Protein AF-A0A7S3YJT2-F1 (afdb_monomer)

Mean predicted aligned error: 19.75 Å

Sequence (156 aa):
KTAEEYLLGKEYKPPEQGGGAETVKALESQPGSLWLQNQTNNQNEVFSRIQEDPLVLIRQNERKARENVVYNPVKMAKIKAELQQQLEKKKAKKEAKKAKKETKKAKKKEKKLAKKKAKERQANGDADASSAASLDAEPPPPSSRRGEEEERGPRR

Organism: Heterosigma akashiwo (NCBI:txid2829)

Solvent-accessible surface area (backbone atoms only — not comparable to full-atom values): 9885 Å² total; per-residue (Å²): 138,61,76,67,56,56,76,69,70,51,86,84,75,80,75,96,75,68,64,74,66,56,57,51,54,57,47,55,73,39,93,85,26,62,74,67,60,69,75,74,74,55,67,68,58,55,50,45,58,59,63,70,28,67,69,50,47,51,54,51,51,54,49,51,54,51,46,60,40,67,73,30,63,70,55,40,50,52,55,50,51,54,50,50,52,52,51,48,53,54,49,51,54,53,51,53,54,48,53,54,52,51,53,54,51,50,55,52,51,51,55,51,52,53,52,49,53,52,51,49,52,64,72,73,56,76,93,76,88,76,89,82,89,80,95,82,75,82,79,79,78,82,79,78,82,72,82,79,85,74,77,83,73,83,87,127

InterPro domains:
  IPR022209 Pre-mRNA splicing factor [PF12542] (2-73)
  IPR051376 Pre-mRNA-splicing factor CWC25 [PTHR16196] (4-150)

Structure (mmCIF, N/CA/C/O backbone):
data_AF-A0A7S3YJT2-F1
#
_entry.id   AF-A0A7S3YJT2-F1
#
loop_
_atom_site.group_PDB
_atom_site.id
_atom_site.type_symbol
_atom_site.label_atom_id
_atom_site.label_alt_id
_atom_site.label_comp_id
_atom_site.label_asym_id
_atom_site.label_entity_id
_atom_site.label_seq_id
_atom_site.pdbx_PDB_ins_code
_atom_site.Cartn_x
_atom_site.Cartn_y
_atom_site.Cartn_z
_atom_site.occupancy
_atom_site.B_iso_or_equiv
_atom_site.auth_seq_id
_atom_site.auth_comp_id
_atom_site.auth_asym_id
_atom_site.auth_atom_id
_atom_site.pdbx_PDB_model_num
ATOM 1 N N . LYS A 1 1 ? 63.222 -3.955 -39.865 1.00 55.09 1 LYS A N 1
ATOM 2 C CA . LYS A 1 1 ? 62.605 -4.972 -38.982 1.00 55.09 1 LYS A CA 1
ATOM 3 C C . LYS A 1 1 ? 61.358 -5.455 -39.698 1.00 55.09 1 LYS A C 1
ATOM 5 O O . LYS A 1 1 ? 60.500 -4.624 -39.980 1.00 55.09 1 LYS A O 1
ATOM 10 N N . THR A 1 2 ? 61.351 -6.704 -40.148 1.00 60.75 2 THR A N 1
ATOM 11 C CA . THR A 1 2 ? 60.309 -7.273 -41.020 1.00 60.75 2 THR A CA 1
ATOM 12 C C . THR A 1 2 ? 59.247 -7.984 -40.179 1.00 60.75 2 THR A C 1
ATOM 14 O O . THR A 1 2 ? 59.537 -8.472 -39.089 1.00 60.75 2 THR A O 1
ATOM 17 N N . ALA A 1 3 ? 58.000 -8.024 -40.660 1.00 71.38 3 ALA A N 1
ATOM 18 C CA . ALA A 1 3 ? 56.850 -8.595 -39.940 1.00 71.38 3 ALA A CA 1
ATOM 19 C C . ALA A 1 3 ? 57.044 -10.071 -39.530 1.00 71.38 3 ALA A C 1
ATOM 21 O O . ALA A 1 3 ? 56.486 -10.525 -38.532 1.00 71.38 3 ALA A O 1
ATOM 22 N N . GLU A 1 4 ? 57.889 -10.792 -40.265 1.00 69.62 4 GLU A N 1
ATOM 23 C CA . GLU A 1 4 ? 58.252 -12.189 -40.011 1.00 69.62 4 GLU A CA 1
ATOM 24 C C . GLU A 1 4 ? 58.936 -12.388 -38.653 1.00 69.62 4 GLU A C 1
ATOM 26 O O . GLU A 1 4 ? 58.735 -13.408 -37.999 1.00 69.62 4 GLU A O 1
ATOM 31 N N . GLU A 1 5 ? 59.689 -11.395 -38.173 1.00 70.12 5 GLU A N 1
ATOM 32 C CA . GLU A 1 5 ? 60.408 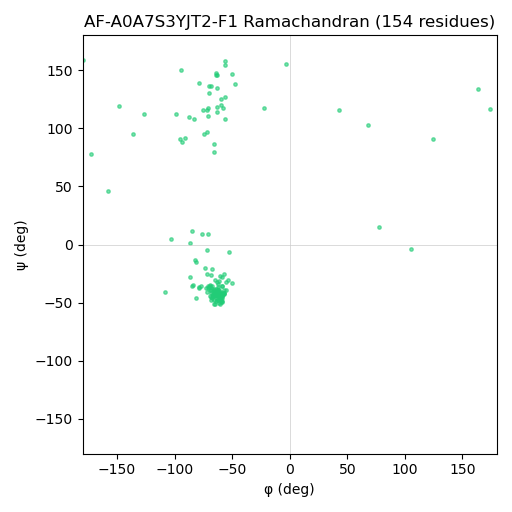-11.496 -36.900 1.00 70.12 5 GLU A CA 1
ATOM 33 C C . GLU A 1 5 ? 59.462 -11.526 -35.689 1.00 70.12 5 GLU A C 1
ATOM 35 O O . GLU A 1 5 ? 59.810 -12.103 -34.659 1.00 70.12 5 GLU A O 1
ATOM 40 N N . TYR A 1 6 ? 58.266 -10.941 -35.819 1.00 70.62 6 TYR A N 1
ATOM 41 C CA . TYR A 1 6 ? 57.249 -10.897 -34.764 1.00 70.62 6 TYR A CA 1
ATOM 42 C C . TYR A 1 6 ? 56.391 -12.161 -34.720 1.00 70.62 6 TYR A C 1
ATOM 44 O O . TYR A 1 6 ? 56.039 -12.631 -33.640 1.00 70.62 6 TYR A O 1
ATOM 52 N N . LEU A 1 7 ? 56.105 -12.754 -35.880 1.00 75.69 7 LEU A N 1
ATOM 53 C CA . LEU A 1 7 ? 55.409 -14.042 -35.967 1.00 75.69 7 LEU A CA 1
ATOM 54 C C . LEU A 1 7 ? 56.259 -15.201 -35.421 1.00 75.69 7 LEU A C 1
ATOM 56 O O . LEU A 1 7 ? 55.714 -16.221 -35.011 1.00 75.69 7 LEU A O 1
ATOM 60 N N . LEU A 1 8 ? 57.583 -15.025 -35.362 1.00 79.31 8 LEU A N 1
ATOM 61 C CA . LEU A 1 8 ? 58.537 -16.005 -34.840 1.00 79.31 8 LEU A CA 1
ATOM 62 C C . LEU A 1 8 ? 58.726 -15.940 -33.309 1.00 79.31 8 LEU A C 1
ATOM 64 O O . LEU A 1 8 ? 59.657 -16.539 -32.775 1.00 79.31 8 LEU A O 1
ATOM 68 N N . GLY A 1 9 ? 57.865 -15.207 -32.592 1.00 73.38 9 GLY A N 1
ATOM 69 C CA . GLY A 1 9 ? 57.816 -15.216 -31.125 1.00 73.38 9 GLY A CA 1
ATOM 70 C C . GLY A 1 9 ? 58.915 -14.413 -30.423 1.00 73.38 9 GLY A C 1
ATOM 71 O O . GLY A 1 9 ? 59.123 -14.585 -29.223 1.00 73.38 9 GLY A O 1
ATOM 72 N N . LYS A 1 10 ? 59.626 -13.529 -31.134 1.00 80.06 10 LYS A N 1
ATOM 73 C CA . LYS A 1 10 ? 60.560 -12.586 -30.500 1.00 80.06 10 LYS A CA 1
ATOM 74 C C . LYS A 1 10 ? 59.778 -11.535 -29.701 1.00 80.06 10 LYS A C 1
ATOM 76 O O . LYS A 1 10 ? 58.783 -11.000 -30.188 1.00 80.06 10 LYS A O 1
ATOM 81 N N . GLU A 1 11 ? 60.242 -11.222 -28.489 1.00 71.06 11 GLU A N 1
ATOM 82 C CA . GLU A 1 11 ? 59.587 -10.252 -27.601 1.00 71.06 11 GLU A CA 1
ATOM 83 C C . GLU A 1 11 ? 59.418 -8.875 -28.264 1.00 71.06 11 GLU A C 1
ATOM 85 O O . GLU A 1 11 ? 60.374 -8.256 -28.744 1.00 71.06 11 GLU A O 1
ATOM 90 N N . TYR A 1 12 ? 58.179 -8.377 -28.257 1.00 66.12 12 TYR A N 1
ATOM 91 C CA . TYR A 1 12 ? 57.829 -7.059 -28.772 1.00 66.12 12 TYR A CA 1
ATOM 92 C C . TYR A 1 12 ? 58.276 -5.963 -27.796 1.00 66.12 12 TYR A C 1
ATOM 94 O O . TYR A 1 12 ? 57.755 -5.859 -26.688 1.00 66.12 12 TYR A O 1
ATOM 102 N N . LYS A 1 13 ? 59.214 -5.107 -28.223 1.00 66.88 13 LYS A N 1
ATOM 103 C CA . LYS A 1 13 ? 59.583 -3.877 -27.504 1.00 66.88 13 LYS A CA 1
ATOM 104 C C . LYS A 1 13 ? 58.868 -2.682 -28.149 1.00 66.88 13 LYS A C 1
ATOM 106 O O . LYS A 1 13 ? 59.185 -2.383 -29.305 1.00 66.88 13 LYS A O 1
ATOM 111 N N . PRO A 1 14 ? 57.911 -2.022 -27.465 1.00 61.00 14 PRO A N 1
ATOM 112 C CA . PRO A 1 14 ? 57.255 -0.837 -28.011 1.00 61.00 14 PRO A CA 1
ATOM 113 C C . PRO A 1 14 ? 58.275 0.298 -28.223 1.00 61.00 14 PRO A C 1
ATOM 115 O O . PRO A 1 14 ? 59.223 0.408 -27.442 1.00 61.00 14 PRO A O 1
ATOM 118 N N . PRO A 1 15 ? 58.123 1.134 -29.268 1.00 57.66 15 PRO A N 1
ATOM 119 C CA . PRO A 1 15 ? 58.977 2.305 -29.459 1.00 57.66 15 PRO A CA 1
ATOM 120 C C . PRO A 1 15 ? 58.794 3.305 -28.304 1.00 57.66 15 PRO A C 1
ATOM 122 O O . PRO A 1 15 ? 57.670 3.607 -27.918 1.00 57.66 15 PRO A O 1
ATOM 125 N N . GLU A 1 16 ? 59.899 3.836 -27.768 1.00 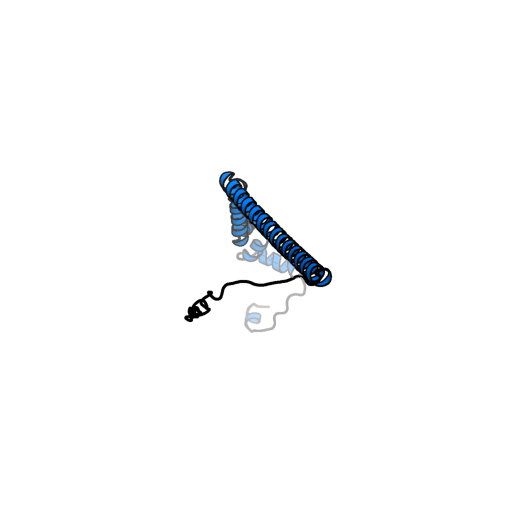55.91 16 GLU A N 1
ATOM 126 C CA . GLU A 1 16 ? 59.939 4.744 -26.601 1.00 55.91 16 GLU A CA 1
ATOM 127 C C . GLU A 1 16 ? 59.398 6.167 -26.858 1.00 55.91 16 GLU A C 1
ATOM 129 O O . GLU A 1 16 ? 59.520 7.045 -26.007 1.00 55.91 16 GLU A O 1
ATOM 134 N N . GLN A 1 17 ? 58.786 6.433 -28.012 1.00 51.91 17 GLN A N 1
ATOM 135 C CA . GLN A 1 17 ? 58.232 7.747 -28.340 1.00 51.91 17 GLN A CA 1
ATOM 136 C C . GLN A 1 17 ? 56.773 7.602 -28.755 1.00 51.91 17 GLN A C 1
ATOM 138 O O . GLN A 1 17 ? 56.466 7.023 -29.793 1.00 51.91 17 GLN A O 1
ATOM 143 N N . GLY A 1 18 ? 55.890 8.132 -27.911 1.00 42.69 18 GLY A N 1
ATOM 144 C CA . GLY A 1 18 ? 54.453 8.198 -28.145 1.00 42.69 18 GLY A CA 1
ATOM 145 C C . GLY A 1 18 ? 53.695 7.544 -27.004 1.00 42.69 18 GLY A C 1
ATOM 146 O O . GLY A 1 18 ? 53.438 6.341 -27.018 1.00 42.69 18 GLY A O 1
ATOM 147 N N . GLY A 1 19 ? 53.333 8.339 -25.993 1.00 45.41 19 GLY A N 1
ATOM 148 C CA . GLY A 1 19 ? 52.390 7.904 -24.967 1.00 45.41 19 GLY A CA 1
ATOM 149 C C . GLY A 1 19 ? 51.135 7.329 -25.626 1.00 45.41 19 GLY A C 1
ATOM 150 O O . GLY A 1 19 ? 50.733 7.788 -26.695 1.00 45.41 19 GLY A O 1
ATOM 151 N N . GLY A 1 20 ? 50.517 6.326 -24.995 1.00 56.50 20 GLY A N 1
ATOM 152 C CA . GLY A 1 20 ? 49.439 5.512 -25.578 1.00 56.50 20 GLY A CA 1
ATOM 153 C C . GLY A 1 20 ? 48.232 6.271 -26.156 1.00 56.50 20 GLY A C 1
ATOM 154 O O . GLY A 1 20 ? 47.387 5.656 -26.786 1.00 56.50 20 GLY A O 1
ATOM 155 N N . ALA A 1 21 ? 48.145 7.591 -25.990 1.00 59.38 21 ALA A N 1
ATOM 156 C CA . ALA A 1 21 ? 47.160 8.447 -26.640 1.00 59.38 21 ALA A CA 1
ATOM 157 C C . ALA A 1 21 ? 47.410 8.662 -28.151 1.00 59.38 21 ALA A C 1
ATOM 159 O O .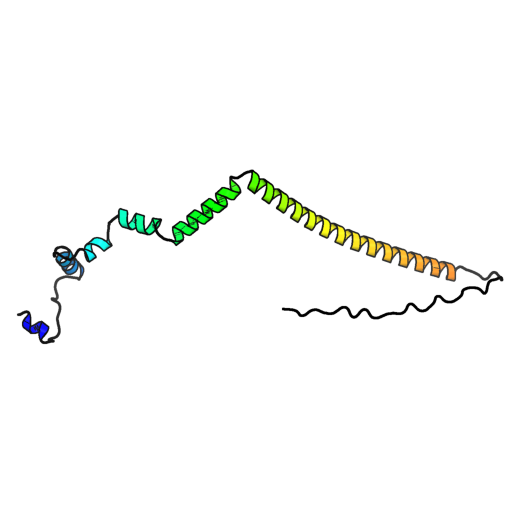 ALA A 1 21 ? 46.452 8.711 -28.920 1.00 59.38 21 ALA A O 1
ATOM 160 N N . GLU A 1 22 ? 48.662 8.781 -28.608 1.00 61.03 22 GLU A N 1
ATOM 161 C CA . GLU A 1 22 ? 48.951 9.055 -30.031 1.00 61.03 22 GLU A CA 1
ATOM 162 C C . GLU A 1 22 ? 48.780 7.811 -30.906 1.00 61.03 22 GLU A C 1
ATOM 164 O O . GLU A 1 22 ? 48.273 7.890 -32.026 1.00 61.03 22 GLU A O 1
ATOM 169 N N . THR A 1 23 ? 49.130 6.643 -30.367 1.00 65.62 23 THR A N 1
ATOM 170 C CA . THR A 1 23 ? 48.924 5.356 -31.035 1.00 65.62 23 THR A CA 1
ATOM 171 C C . THR A 1 23 ? 47.437 5.045 -31.176 1.00 65.62 23 THR A C 1
ATOM 173 O O . THR A 1 23 ? 47.000 4.684 -32.267 1.00 65.62 23 THR A O 1
ATOM 176 N N . VAL A 1 24 ? 46.639 5.270 -30.125 1.00 66.19 24 VAL A N 1
ATOM 177 C CA . VAL A 1 24 ? 45.174 5.111 -30.154 1.00 66.19 24 VAL A CA 1
ATOM 178 C C . VAL A 1 24 ? 44.539 6.026 -31.206 1.00 66.19 24 VAL A C 1
ATOM 180 O O . VAL A 1 24 ? 43.714 5.565 -31.988 1.00 66.19 24 VAL A O 1
ATOM 183 N N . LYS A 1 25 ? 44.998 7.276 -31.327 1.00 70.88 25 LYS A N 1
ATOM 184 C CA . LYS A 1 25 ? 44.507 8.224 -32.341 1.00 70.88 25 LYS A CA 1
ATOM 185 C C . LYS A 1 25 ? 44.904 7.854 -33.778 1.00 70.88 25 LYS A C 1
ATOM 187 O O . LYS A 1 25 ? 44.139 8.069 -34.715 1.00 70.88 25 LYS A O 1
ATOM 192 N N . ALA A 1 26 ? 46.087 7.273 -33.975 1.00 72.88 26 ALA A N 1
ATOM 193 C CA . ALA A 1 26 ? 46.493 6.739 -35.277 1.00 72.88 26 ALA A CA 1
ATOM 194 C C . ALA A 1 26 ? 45.673 5.493 -35.665 1.00 72.88 26 ALA A C 1
ATOM 196 O O . ALA A 1 26 ? 45.317 5.321 -36.832 1.00 72.88 26 ALA A O 1
ATOM 197 N N . LEU A 1 27 ? 45.330 4.662 -34.677 1.00 72.31 27 LEU A N 1
ATOM 198 C CA . LEU A 1 27 ? 44.429 3.518 -34.819 1.00 72.31 27 LEU A CA 1
ATOM 199 C C . LEU A 1 27 ? 42.987 3.958 -35.120 1.00 72.31 27 LEU A C 1
ATOM 201 O O . LEU A 1 27 ? 42.341 3.313 -35.936 1.00 72.31 27 LEU A O 1
ATOM 205 N N . GLU A 1 28 ? 42.502 5.073 -34.561 1.00 72.44 28 GLU A N 1
ATOM 206 C CA . GLU A 1 28 ? 41.181 5.657 -34.871 1.00 72.44 28 GLU A CA 1
ATOM 207 C C . GLU A 1 28 ? 41.006 6.028 -36.355 1.00 72.44 28 GLU A C 1
ATOM 209 O O . GLU A 1 28 ? 39.889 5.979 -36.863 1.00 72.44 28 GLU A O 1
ATOM 214 N N . SER A 1 29 ? 42.087 6.353 -37.071 1.00 75.44 29 SER A N 1
ATOM 215 C CA . SER A 1 29 ? 42.055 6.713 -38.501 1.00 75.44 29 SER A CA 1
ATOM 216 C C . SER A 1 29 ? 42.036 5.497 -39.446 1.00 75.44 29 SER A C 1
ATOM 218 O O . SER A 1 29 ? 41.765 5.628 -40.640 1.00 75.44 29 SER A O 1
ATOM 220 N N . GLN A 1 30 ? 42.327 4.294 -38.938 1.00 80.81 30 GLN A N 1
ATOM 221 C CA . GLN A 1 30 ? 42.362 3.082 -39.759 1.00 80.81 30 GLN A CA 1
ATOM 222 C C . GLN A 1 30 ? 40.949 2.541 -40.034 1.00 80.81 30 GLN A C 1
ATOM 224 O O . GLN A 1 30 ? 40.121 2.483 -39.123 1.00 80.81 30 GLN A O 1
ATOM 229 N N . PRO A 1 31 ? 40.651 2.080 -41.263 1.00 77.94 31 PRO A N 1
ATOM 230 C CA . PRO A 1 31 ? 39.370 1.446 -41.559 1.00 77.94 31 PRO A CA 1
ATOM 231 C C . PRO A 1 31 ? 39.181 0.201 -40.677 1.00 77.94 31 PRO A C 1
ATOM 233 O O . PRO A 1 31 ? 40.034 -0.682 -40.643 1.00 77.94 31 PRO A O 1
ATOM 236 N N . GLY A 1 32 ? 38.067 0.139 -39.940 1.00 76.44 32 GLY A N 1
ATOM 237 C CA . GLY A 1 32 ? 37.792 -0.913 -38.945 1.00 76.44 32 GLY A CA 1
ATOM 238 C C . GLY A 1 32 ? 37.943 -0.473 -37.481 1.00 76.44 32 GLY A C 1
ATOM 239 O O . GLY A 1 32 ? 37.579 -1.224 -36.577 1.00 76.44 32 GLY A O 1
ATOM 240 N N . SER A 1 33 ? 38.379 0.763 -37.231 1.00 75.62 33 SER A N 1
ATOM 241 C CA . SER A 1 33 ? 38.483 1.388 -35.903 1.00 75.62 33 SER A CA 1
ATOM 242 C C . SER A 1 33 ? 37.150 1.860 -35.295 1.00 75.62 33 SER A C 1
ATOM 244 O O . SER A 1 33 ? 37.145 2.515 -34.253 1.00 75.62 33 SER A O 1
ATOM 246 N N . LEU A 1 34 ? 36.010 1.519 -35.909 1.00 70.62 34 LEU A N 1
ATOM 247 C CA . LEU A 1 34 ? 34.671 2.004 -35.535 1.00 70.62 34 LEU A CA 1
ATOM 248 C C . LEU A 1 34 ? 34.341 1.770 -34.045 1.00 70.62 34 LEU A C 1
ATOM 250 O O . LEU A 1 34 ? 33.639 2.557 -33.415 1.00 70.62 34 LEU A O 1
ATOM 254 N N . TRP A 1 35 ? 34.901 0.710 -33.457 1.00 70.69 35 TRP A N 1
ATOM 255 C CA . TRP A 1 35 ? 34.777 0.366 -32.038 1.00 70.69 35 TRP A CA 1
ATOM 256 C C . TRP A 1 35 ? 35.427 1.392 -31.092 1.00 70.69 35 TRP A C 1
ATOM 258 O O . TRP A 1 35 ? 34.943 1.563 -29.975 1.00 70.69 35 TRP A O 1
ATOM 268 N N . LEU A 1 36 ? 36.491 2.081 -31.527 1.00 69.62 36 LEU A N 1
ATOM 269 C CA . LEU A 1 36 ? 37.165 3.139 -30.759 1.00 69.62 36 LEU A CA 1
ATOM 270 C C . LEU A 1 36 ? 36.371 4.454 -30.835 1.00 69.62 36 LEU A C 1
ATOM 272 O O . LEU A 1 36 ? 36.220 5.144 -29.831 1.00 69.62 36 LEU A O 1
ATOM 276 N N . GLN A 1 37 ? 35.782 4.763 -31.996 1.00 63.34 37 GLN A N 1
ATOM 277 C CA . GLN A 1 37 ? 34.956 5.965 -32.194 1.00 63.34 37 GLN A CA 1
ATOM 278 C C . GLN A 1 37 ? 33.599 5.883 -31.469 1.00 63.34 37 GLN A C 1
ATOM 280 O O . GLN A 1 37 ? 33.127 6.877 -30.909 1.00 63.34 37 GLN A O 1
ATOM 285 N N . AS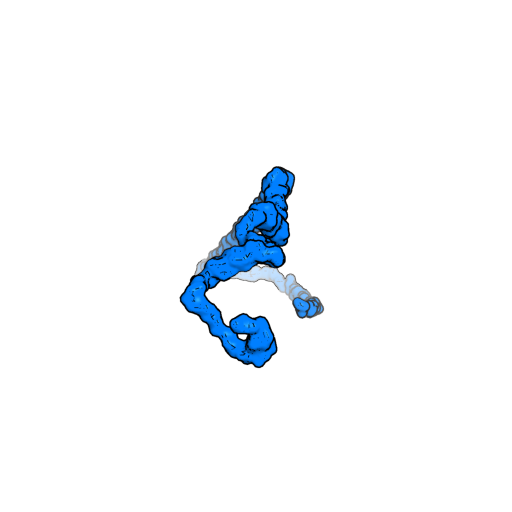N A 1 38 ? 32.997 4.690 -31.403 1.00 61.06 38 ASN A N 1
ATOM 286 C CA . ASN A 1 38 ? 31.690 4.458 -30.773 1.00 61.06 38 ASN A CA 1
ATOM 287 C C . ASN A 1 38 ? 31.693 4.536 -29.236 1.00 61.06 38 ASN A C 1
ATOM 289 O O . ASN A 1 38 ? 30.628 4.449 -28.621 1.00 61.06 38 ASN A O 1
ATOM 293 N N . GLN A 1 39 ? 32.849 4.713 -28.587 1.00 59.72 39 GLN A N 1
ATOM 294 C CA . GLN A 1 39 ? 32.879 4.902 -27.136 1.00 59.72 39 GLN A CA 1
ATOM 295 C C . GLN A 1 39 ? 32.395 6.284 -26.694 1.00 59.72 39 GLN A C 1
ATOM 297 O O . GLN A 1 39 ? 32.011 6.420 -25.533 1.00 59.72 39 GLN A O 1
ATOM 302 N N . THR A 1 40 ? 32.389 7.301 -27.570 1.00 57.72 40 THR A N 1
ATOM 303 C CA . THR A 1 40 ? 32.240 8.678 -27.081 1.00 57.72 40 THR A CA 1
ATOM 304 C C . THR A 1 40 ? 30.918 9.383 -27.359 1.00 57.72 40 THR A C 1
ATOM 306 O O . THR A 1 40 ? 30.489 10.060 -26.438 1.00 57.72 40 THR A O 1
ATOM 309 N N . ASN A 1 41 ? 30.232 9.308 -28.511 1.00 61.28 41 ASN A N 1
ATOM 310 C CA . ASN A 1 41 ? 29.220 10.361 -28.774 1.00 61.28 41 ASN A CA 1
ATOM 311 C C . ASN A 1 41 ? 28.083 10.059 -29.769 1.00 61.28 41 ASN A C 1
ATOM 313 O O . ASN A 1 41 ? 27.731 10.935 -30.557 1.00 61.28 41 ASN A O 1
ATOM 317 N N . ASN A 1 42 ? 27.414 8.905 -29.719 1.00 70.00 42 ASN A N 1
ATOM 318 C CA . ASN A 1 42 ? 26.088 8.848 -30.347 1.00 70.00 42 ASN A CA 1
ATOM 319 C C . ASN A 1 42 ? 25.020 9.208 -29.302 1.00 70.00 42 ASN A C 1
ATOM 321 O O . ASN A 1 42 ? 24.554 8.353 -28.553 1.00 70.00 42 ASN A O 1
ATOM 325 N N . GLN A 1 43 ? 24.663 10.496 -29.211 1.00 76.44 43 GLN A N 1
ATOM 326 C CA . GLN A 1 43 ? 23.640 11.010 -28.276 1.00 76.44 43 GLN A CA 1
ATOM 327 C C . GLN A 1 43 ? 22.332 10.205 -28.362 1.00 76.44 43 GLN A C 1
ATOM 329 O O . GLN A 1 43 ? 21.673 9.963 -27.353 1.00 76.44 43 GLN A O 1
ATOM 334 N N . ASN A 1 44 ? 22.012 9.709 -29.560 1.00 77.75 44 ASN A N 1
ATOM 335 C CA . ASN A 1 44 ? 20.849 8.865 -29.813 1.00 77.75 44 ASN A CA 1
ATOM 336 C C . ASN A 1 44 ? 20.982 7.471 -29.178 1.00 77.75 44 ASN A C 1
ATOM 338 O O . ASN A 1 44 ? 20.014 6.953 -28.623 1.00 77.75 44 ASN A O 1
ATOM 342 N N . GLU A 1 45 ? 22.173 6.868 -29.202 1.00 79.50 45 GLU A N 1
ATOM 343 C CA . GLU A 1 45 ? 22.417 5.579 -28.543 1.00 79.50 45 GLU A CA 1
ATOM 344 C C . GLU A 1 45 ? 22.421 5.720 -27.024 1.00 79.50 45 GLU A C 1
ATOM 346 O O . GLU A 1 45 ? 21.891 4.857 -26.331 1.00 79.50 45 GLU A O 1
ATOM 351 N N . VAL A 1 46 ? 22.967 6.816 -26.491 1.00 83.06 46 VAL A N 1
ATOM 352 C CA . VAL A 1 46 ? 22.927 7.099 -25.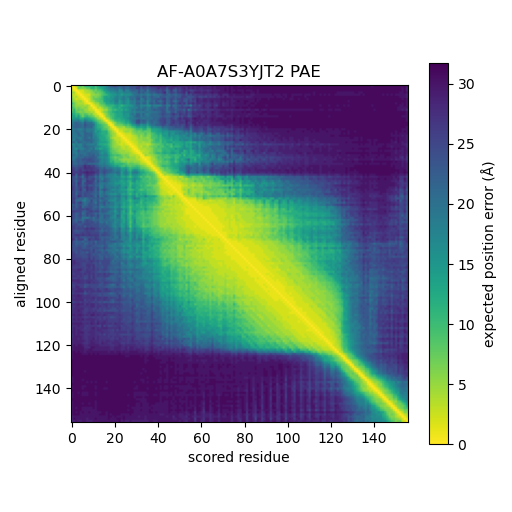048 1.00 83.06 46 VAL A CA 1
ATOM 353 C C . VAL A 1 46 ? 21.486 7.317 -24.583 1.00 83.06 46 VAL A C 1
ATOM 355 O O . VAL A 1 46 ? 21.081 6.751 -23.568 1.00 83.06 46 VAL A O 1
ATOM 358 N N . PHE A 1 47 ? 20.683 8.067 -25.343 1.00 82.88 47 PHE A N 1
ATOM 359 C CA . PHE A 1 47 ? 19.258 8.243 -25.065 1.00 82.88 47 PHE A CA 1
ATOM 360 C C . PHE A 1 47 ? 18.506 6.909 -25.088 1.00 82.88 47 PHE A C 1
ATOM 362 O O . PHE A 1 47 ? 17.779 6.609 -24.143 1.00 82.88 47 PHE A O 1
ATOM 369 N N . SER A 1 48 ? 18.732 6.084 -26.113 1.00 84.12 48 SER A N 1
ATOM 370 C CA . SER A 1 48 ? 18.089 4.769 -26.229 1.00 84.12 48 SER A CA 1
ATOM 371 C C . SER A 1 48 ? 18.489 3.862 -25.065 1.00 84.12 48 SER A C 1
ATOM 373 O O . SER A 1 48 ? 17.620 3.320 -24.400 1.00 84.12 48 SER A O 1
ATOM 375 N N . ARG A 1 49 ? 19.775 3.808 -24.691 1.00 82.56 49 ARG A N 1
ATOM 376 C CA . ARG A 1 49 ? 20.246 3.033 -23.525 1.00 82.56 49 ARG A CA 1
ATOM 377 C C . ARG A 1 49 ? 19.597 3.466 -22.208 1.00 82.56 49 ARG A C 1
ATOM 379 O O . ARG A 1 49 ? 19.354 2.621 -21.358 1.00 82.56 49 ARG A O 1
ATOM 386 N N . ILE A 1 50 ? 19.326 4.759 -22.025 1.00 80.94 50 ILE A N 1
ATOM 387 C CA . ILE A 1 50 ? 18.695 5.282 -20.802 1.00 80.94 50 ILE A CA 1
ATOM 388 C C . ILE A 1 50 ? 17.177 5.047 -20.806 1.00 80.94 50 ILE A C 1
ATOM 390 O O . ILE A 1 50 ? 16.595 4.793 -19.754 1.00 80.94 50 ILE A O 1
ATOM 394 N N . GLN A 1 51 ? 16.519 5.153 -21.962 1.00 82.88 51 GLN A N 1
ATOM 395 C CA . GLN A 1 51 ? 15.060 5.018 -22.065 1.00 82.88 51 GLN A CA 1
ATOM 396 C C . GLN A 1 51 ? 14.598 3.567 -22.187 1.00 82.88 51 GLN A C 1
ATOM 398 O O . GLN A 1 51 ? 13.554 3.205 -21.647 1.00 82.88 51 GLN A O 1
ATOM 403 N N . GLU A 1 52 ? 15.375 2.743 -22.878 1.00 83.19 52 GLU A N 1
ATOM 404 C CA . GLU A 1 52 ? 15.132 1.312 -23.059 1.00 83.19 52 GLU A CA 1
ATOM 405 C C . GLU A 1 52 ? 15.712 0.482 -21.903 1.00 83.19 52 GLU A C 1
ATOM 407 O O . GLU A 1 52 ? 15.579 -0.741 -21.898 1.00 83.19 52 GLU A O 1
ATOM 412 N N . ASP A 1 53 ? 16.313 1.127 -20.893 1.00 87.62 53 ASP A N 1
ATOM 413 C CA . ASP A 1 53 ? 16.701 0.457 -19.654 1.00 87.62 53 ASP A CA 1
ATOM 414 C C . ASP A 1 53 ? 15.447 -0.144 -18.980 1.00 87.62 53 ASP A C 1
ATOM 416 O O . ASP A 1 53 ? 14.521 0.594 -18.601 1.00 87.62 53 ASP A O 1
ATOM 420 N N . PRO A 1 54 ? 15.395 -1.474 -18.767 1.00 90.69 54 PRO A N 1
ATOM 421 C CA . PRO A 1 54 ? 14.264 -2.125 -18.113 1.00 90.69 54 PRO A CA 1
ATOM 422 C C . PRO A 1 54 ? 13.950 -1.540 -16.728 1.00 90.69 54 PRO A C 1
ATOM 424 O O . PRO A 1 54 ? 12.780 -1.477 -16.337 1.00 90.69 54 PRO A O 1
ATOM 427 N N . LEU A 1 55 ? 14.953 -1.071 -15.979 1.00 91.19 55 LEU A N 1
ATOM 428 C CA . LEU A 1 55 ? 14.740 -0.485 -14.652 1.00 91.19 55 LEU A CA 1
ATOM 429 C C . LEU A 1 55 ? 14.038 0.872 -14.724 1.00 91.19 55 LEU A C 1
ATOM 431 O O . LEU A 1 55 ? 13.191 1.189 -13.878 1.00 91.19 55 LEU A O 1
ATOM 435 N N . VAL A 1 56 ? 14.358 1.671 -15.740 1.00 92.44 56 VAL A N 1
ATOM 436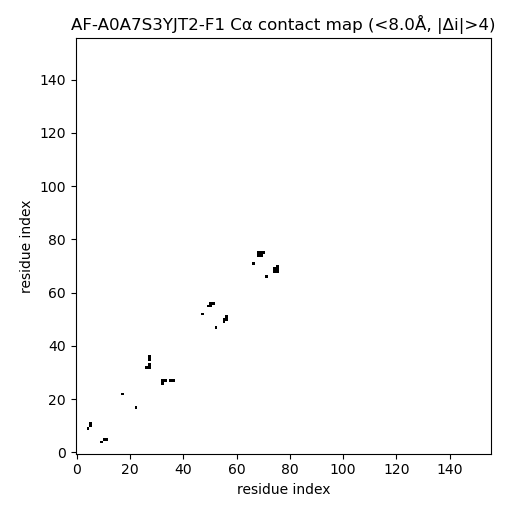 C CA . VAL A 1 56 ? 13.699 2.957 -15.979 1.00 92.44 56 VAL A CA 1
ATOM 437 C C . VAL A 1 56 ? 12.241 2.726 -16.363 1.00 92.44 56 VAL A C 1
ATOM 439 O O . VAL A 1 56 ? 11.359 3.380 -15.797 1.00 92.44 56 VAL A O 1
ATOM 442 N N . LEU A 1 57 ? 11.966 1.742 -17.223 1.00 93.31 57 LEU A N 1
ATOM 443 C CA . LEU A 1 57 ? 10.604 1.356 -17.592 1.00 93.31 57 LEU A CA 1
ATOM 444 C C . LEU A 1 57 ? 9.779 0.919 -16.372 1.00 93.31 57 LEU A C 1
ATOM 446 O O . LEU A 1 57 ? 8.654 1.393 -16.186 1.00 93.31 57 LEU A O 1
ATOM 450 N N . ILE A 1 58 ? 10.340 0.072 -15.503 1.00 95.19 58 ILE A N 1
ATOM 451 C CA . ILE A 1 58 ? 9.675 -0.362 -14.264 1.00 95.19 58 ILE A CA 1
ATOM 452 C C . ILE A 1 58 ? 9.339 0.851 -13.390 1.00 95.19 58 ILE A C 1
ATOM 454 O O . ILE A 1 58 ? 8.185 1.025 -12.995 1.00 95.19 58 ILE A O 1
ATOM 458 N N . ARG A 1 59 ? 10.302 1.749 -13.155 1.00 95.31 59 ARG A N 1
ATOM 459 C CA . ARG A 1 59 ? 10.090 2.954 -12.338 1.00 95.31 59 ARG A CA 1
ATOM 460 C C . ARG A 1 59 ? 9.019 3.878 -12.923 1.00 95.31 59 ARG A C 1
ATOM 462 O O . ARG A 1 59 ? 8.210 4.439 -12.179 1.00 95.31 59 ARG A O 1
ATOM 469 N N . GLN A 1 60 ? 9.007 4.062 -14.242 1.00 95.56 60 GLN A N 1
ATOM 470 C CA . GLN A 1 60 ? 7.978 4.855 -14.915 1.00 95.56 60 GLN A CA 1
ATOM 471 C C . GLN A 1 60 ? 6.597 4.209 -14.770 1.00 95.56 60 GLN A C 1
ATOM 473 O O . GLN A 1 60 ? 5.627 4.904 -14.465 1.00 95.56 60 GLN A O 1
ATOM 478 N N . ASN A 1 61 ? 6.503 2.890 -14.934 1.00 95.75 61 ASN A N 1
ATOM 479 C CA . ASN A 1 61 ? 5.252 2.151 -14.783 1.00 95.75 61 ASN A CA 1
ATOM 480 C C . ASN A 1 61 ? 4.729 2.198 -13.344 1.00 95.75 61 ASN A C 1
ATOM 482 O O . ASN A 1 61 ? 3.539 2.432 -13.134 1.00 95.75 61 ASN A O 1
ATOM 486 N N . GLU A 1 62 ? 5.605 2.069 -12.348 1.00 96.12 62 GLU A N 1
ATOM 487 C CA . GLU A 1 62 ? 5.247 2.251 -10.940 1.00 96.12 62 GLU A CA 1
ATOM 488 C C . GLU A 1 62 ? 4.703 3.655 -10.668 1.00 96.12 62 GLU A C 1
ATOM 490 O O . GLU A 1 62 ? 3.682 3.804 -9.991 1.00 96.12 62 GLU A O 1
ATOM 495 N N . ARG A 1 63 ? 5.353 4.693 -11.211 1.00 95.88 63 ARG A N 1
ATOM 496 C CA . ARG A 1 63 ? 4.882 6.077 -11.078 1.00 95.88 63 ARG A CA 1
ATOM 497 C C . ARG A 1 63 ? 3.499 6.242 -11.706 1.00 95.88 63 ARG A C 1
ATOM 499 O O . ARG A 1 63 ? 2.588 6.683 -11.011 1.00 95.88 63 ARG A O 1
ATOM 506 N N . LYS A 1 64 ? 3.313 5.797 -12.953 1.00 96.12 64 LYS A N 1
ATOM 507 C CA . LYS A 1 64 ? 2.016 5.835 -13.653 1.00 96.12 64 LYS A CA 1
ATOM 508 C C . LYS A 1 64 ? 0.932 5.084 -12.878 1.00 96.12 64 LYS A C 1
ATOM 510 O O . LYS A 1 64 ? -0.184 5.572 -12.745 1.00 96.12 64 LYS A O 1
ATOM 515 N N . ALA A 1 65 ? 1.241 3.916 -12.315 1.00 96.00 65 ALA A N 1
ATOM 516 C CA . ALA A 1 65 ? 0.291 3.151 -11.509 1.00 96.00 65 ALA A CA 1
ATOM 517 C C . ALA A 1 65 ? -0.125 3.902 -10.232 1.00 96.00 65 ALA A C 1
ATOM 519 O O . ALA A 1 65 ? -1.312 3.925 -9.896 1.00 96.00 65 ALA A O 1
ATOM 520 N N . ARG A 1 66 ? 0.823 4.556 -9.546 1.00 95.62 66 ARG A N 1
ATOM 521 C CA . ARG A 1 66 ? 0.530 5.406 -8.378 1.00 95.62 66 ARG A CA 1
ATOM 522 C C . ARG A 1 66 ? -0.335 6.601 -8.765 1.00 95.62 66 ARG A C 1
ATOM 524 O O . ARG A 1 66 ? -1.350 6.848 -8.120 1.00 95.62 66 ARG A O 1
ATOM 531 N N . GLU A 1 67 ? 0.026 7.297 -9.833 1.00 96.25 67 GLU A N 1
ATOM 532 C CA . GLU A 1 67 ? -0.724 8.432 -10.375 1.00 96.25 67 GLU A CA 1
ATOM 533 C C . GLU A 1 67 ? -2.153 8.026 -10.759 1.00 96.25 67 GLU A C 1
ATOM 535 O O . GLU A 1 67 ? -3.109 8.682 -10.358 1.00 96.25 67 GLU A O 1
ATOM 540 N N . ASN A 1 68 ? -2.331 6.878 -11.414 1.00 94.88 68 ASN A N 1
ATOM 541 C CA . ASN A 1 68 ? -3.645 6.330 -11.762 1.00 94.88 68 ASN A CA 1
ATOM 542 C C . ASN A 1 68 ? -4.536 6.048 -10.546 1.00 94.88 68 ASN A C 1
ATOM 544 O O . ASN A 1 68 ? -5.763 6.012 -10.672 1.00 94.88 68 ASN A O 1
ATOM 548 N N . VAL A 1 69 ? -3.946 5.781 -9.382 1.00 94.12 69 VAL A N 1
ATOM 549 C CA . VAL A 1 69 ? -4.692 5.638 -8.130 1.00 94.12 69 VAL A CA 1
ATOM 550 C C . VAL A 1 69 ? -4.990 7.010 -7.538 1.00 94.12 69 VAL A C 1
ATOM 552 O O . VAL A 1 69 ? -6.138 7.246 -7.184 1.00 94.12 69 VAL A O 1
ATOM 555 N N . VAL A 1 70 ? -4.000 7.906 -7.481 1.00 94.44 70 VAL A N 1
ATOM 556 C CA . VAL A 1 70 ? -4.101 9.235 -6.853 1.00 94.44 70 VAL A CA 1
ATOM 557 C C . VAL A 1 70 ? -5.032 10.184 -7.610 1.00 94.44 70 VAL A C 1
ATOM 559 O O . VAL A 1 70 ? -5.865 10.844 -6.992 1.00 94.44 70 VAL A O 1
ATOM 562 N N . TYR A 1 71 ? -4.924 10.246 -8.935 1.00 95.19 71 TYR A N 1
ATOM 563 C CA . TYR A 1 71 ? -5.725 11.144 -9.770 1.00 95.19 71 TYR A CA 1
ATOM 564 C C . TYR A 1 71 ? -7.119 10.601 -10.070 1.00 95.19 71 TYR A C 1
ATOM 566 O O . TYR A 1 71 ? -7.986 11.358 -10.493 1.00 95.19 71 TYR A O 1
ATOM 574 N N . ASN A 1 72 ? -7.369 9.311 -9.833 1.00 96.00 72 ASN A N 1
ATOM 575 C CA . ASN A 1 72 ? -8.704 8.751 -9.978 1.00 96.00 72 ASN A CA 1
ATOM 576 C C . ASN A 1 72 ? -9.524 9.017 -8.699 1.00 96.00 72 ASN A C 1
ATOM 578 O O . ASN A 1 72 ? -9.298 8.356 -7.676 1.00 96.00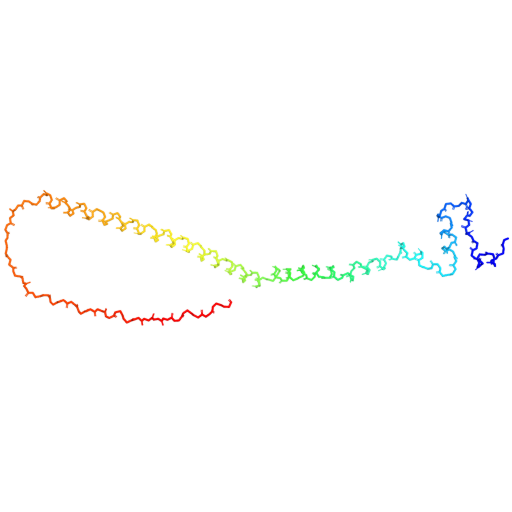 72 ASN A O 1
ATOM 582 N N . PRO A 1 73 ? -10.519 9.927 -8.737 1.00 94.69 73 PRO A N 1
ATOM 583 C CA . PRO A 1 73 ? -11.263 10.317 -7.542 1.00 94.69 73 PRO A CA 1
ATOM 584 C C . PRO A 1 73 ? -12.052 9.151 -6.936 1.00 94.69 73 PRO A C 1
ATOM 586 O O . PRO A 1 73 ? -12.165 9.058 -5.715 1.00 94.69 73 PRO A O 1
ATOM 589 N N . VAL A 1 74 ? -12.539 8.217 -7.760 1.00 96.19 74 VAL A N 1
ATOM 590 C CA . VAL A 1 74 ? -13.294 7.044 -7.298 1.00 96.19 74 VAL A CA 1
ATOM 591 C C . VAL A 1 74 ? -12.385 6.080 -6.536 1.00 96.19 74 VAL A C 1
ATOM 593 O O . VAL A 1 74 ? -12.758 5.602 -5.463 1.00 96.19 74 VAL A O 1
ATOM 596 N N . LYS A 1 75 ? -11.178 5.804 -7.050 1.00 95.25 75 LYS A N 1
ATOM 597 C CA . LYS A 1 75 ? -10.204 4.937 -6.361 1.00 95.25 75 LYS A CA 1
ATOM 598 C C . LYS A 1 75 ? -9.732 5.569 -5.052 1.00 95.25 75 LYS A C 1
ATOM 600 O O . LYS A 1 75 ? -9.734 4.895 -4.023 1.00 95.25 75 LYS A O 1
ATOM 605 N N . MET A 1 76 ? -9.419 6.866 -5.055 1.00 95.81 76 MET A N 1
ATOM 606 C CA . MET A 1 76 ? -9.035 7.573 -3.829 1.00 95.81 76 MET A CA 1
ATOM 607 C C . MET A 1 76 ? -10.148 7.619 -2.789 1.00 95.81 76 MET A C 1
ATOM 609 O O . MET A 1 76 ? -9.864 7.456 -1.603 1.00 95.81 76 MET A O 1
ATOM 613 N N . ALA A 1 77 ? -11.400 7.829 -3.199 1.00 95.50 77 ALA A N 1
ATOM 614 C CA . ALA A 1 77 ? -12.533 7.832 -2.279 1.00 95.50 77 ALA A CA 1
ATOM 615 C C . ALA A 1 77 ? -12.691 6.474 -1.577 1.00 95.50 77 ALA A C 1
ATOM 617 O O . ALA A 1 77 ? -12.837 6.441 -0.356 1.00 95.50 77 ALA A O 1
ATOM 618 N N . LYS A 1 78 ? -12.572 5.362 -2.316 1.00 96.06 78 LYS A N 1
ATOM 619 C CA . LYS A 1 78 ? -12.616 4.003 -1.746 1.00 96.06 78 LYS A CA 1
ATOM 620 C C . LYS A 1 78 ? -11.502 3.777 -0.722 1.00 96.06 78 LYS A C 1
ATOM 622 O O . LYS A 1 78 ? -11.784 3.394 0.410 1.00 96.06 78 LYS A O 1
ATOM 627 N N . ILE A 1 79 ? -10.261 4.115 -1.079 1.00 95.31 79 ILE A N 1
ATOM 628 C CA . ILE A 1 79 ? -9.102 3.985 -0.179 1.00 95.31 79 ILE A CA 1
ATOM 629 C C . ILE A 1 79 ? -9.298 4.822 1.093 1.00 95.31 79 ILE A C 1
ATOM 631 O O . ILE A 1 79 ? -9.058 4.344 2.203 1.00 95.31 79 ILE A O 1
ATOM 635 N N . LYS A 1 80 ? -9.761 6.070 0.954 1.00 95.38 80 LYS A N 1
ATOM 636 C CA . LYS A 1 80 ? -10.039 6.954 2.096 1.00 95.38 80 LYS A CA 1
ATOM 637 C C . LYS A 1 80 ? -11.129 6.378 3.004 1.00 95.38 80 LYS A C 1
ATOM 639 O O . LYS A 1 80 ? -10.946 6.383 4.220 1.00 95.38 80 LYS A O 1
ATOM 644 N N . ALA A 1 81 ? -12.216 5.859 2.435 1.00 95.94 81 ALA A N 1
ATOM 645 C CA . ALA A 1 81 ? -13.311 5.261 3.195 1.00 95.94 81 ALA A CA 1
ATOM 646 C C . ALA A 1 81 ? -12.852 4.018 3.976 1.00 95.94 81 ALA A C 1
ATOM 648 O O . ALA A 1 81 ? -13.113 3.903 5.173 1.00 95.94 81 ALA A O 1
ATOM 649 N N . GLU A 1 82 ? -12.104 3.114 3.341 1.00 96.12 82 GLU A N 1
ATOM 650 C CA . GLU A 1 82 ? -11.555 1.927 4.006 1.00 96.12 82 GLU A CA 1
ATOM 651 C C . GLU A 1 82 ? -10.593 2.298 5.144 1.00 96.12 82 GLU A C 1
ATOM 653 O O . GLU A 1 82 ? -10.670 1.731 6.239 1.00 96.12 82 GLU A O 1
ATOM 658 N N . LEU A 1 83 ? -9.722 3.290 4.927 1.00 96.62 83 LEU A N 1
ATOM 659 C CA . LEU A 1 83 ? -8.824 3.795 5.966 1.00 96.62 83 LEU A CA 1
ATOM 660 C C . LEU A 1 83 ? -9.592 4.385 7.152 1.00 96.62 83 LEU A C 1
ATOM 662 O O . LEU A 1 83 ? -9.263 4.077 8.301 1.00 96.62 83 LEU A O 1
ATOM 666 N N . GLN A 1 84 ? -10.626 5.190 6.899 1.00 95.62 84 GLN A N 1
ATOM 667 C CA . GLN A 1 84 ? -11.482 5.742 7.953 1.00 95.62 84 GLN A CA 1
ATOM 668 C C . GLN A 1 84 ? -12.145 4.626 8.765 1.00 95.62 84 GLN A C 1
ATOM 670 O O . GLN A 1 84 ? -11.994 4.596 9.989 1.00 95.62 84 GLN A O 1
ATOM 675 N N . GLN A 1 85 ? -12.743 3.633 8.102 1.00 95.62 85 GLN A N 1
ATOM 676 C CA . GLN A 1 85 ? -13.351 2.484 8.778 1.00 95.62 85 GLN A CA 1
ATOM 677 C C . GLN A 1 85 ? -12.342 1.706 9.634 1.00 95.62 85 GLN A C 1
ATOM 679 O O . GLN A 1 85 ? -12.654 1.286 10.751 1.00 95.62 85 GLN A O 1
ATOM 684 N N . GLN A 1 86 ? -11.116 1.489 9.147 1.00 95.56 86 GLN A N 1
ATOM 685 C CA . GLN A 1 86 ? -10.082 0.804 9.929 1.00 95.56 86 GLN A CA 1
ATOM 686 C C . GLN A 1 86 ? -9.653 1.615 11.158 1.00 95.56 86 GLN A C 1
ATOM 688 O O . GLN A 1 86 ? -9.433 1.041 12.233 1.00 95.56 86 GLN A O 1
ATOM 693 N N . LEU A 1 87 ? -9.532 2.937 11.026 1.00 95.69 87 LEU A N 1
ATOM 694 C CA . LEU A 1 87 ? -9.201 3.826 12.140 1.00 95.69 87 LEU A CA 1
ATOM 695 C C . LEU A 1 87 ? -10.322 3.859 13.184 1.00 95.69 87 LEU A C 1
ATOM 697 O O . LEU A 1 87 ? -10.035 3.752 14.379 1.00 95.69 87 LEU A O 1
ATOM 701 N N . GLU A 1 88 ? -11.578 3.929 12.755 1.00 94.88 88 GLU A N 1
ATOM 702 C CA . GLU A 1 88 ? -12.755 3.866 13.627 1.00 94.88 88 GLU A CA 1
ATOM 703 C C . GLU A 1 88 ? -12.840 2.529 14.363 1.00 94.88 88 GLU A C 1
ATOM 705 O O . GLU A 1 88 ? -12.920 2.511 15.591 1.00 94.88 88 GLU A O 1
ATOM 710 N N . LYS A 1 89 ? -12.683 1.400 13.660 1.00 95.44 89 LYS A N 1
ATOM 711 C CA . LYS A 1 89 ? -12.629 0.062 14.280 1.00 95.44 89 LYS A CA 1
ATOM 712 C C . LYS A 1 89 ? -11.516 -0.032 15.330 1.00 95.44 89 LYS A C 1
ATOM 714 O O . LYS A 1 89 ? -11.720 -0.592 16.411 1.00 95.44 89 LYS A O 1
ATOM 719 N N . LYS A 1 90 ? -10.334 0.536 15.054 1.00 95.38 90 LYS A N 1
ATOM 720 C CA . LYS A 1 90 ? -9.220 0.588 16.019 1.00 95.38 90 LYS A CA 1
ATOM 721 C C . LYS A 1 90 ? -9.556 1.449 17.242 1.00 95.38 90 LYS A C 1
ATOM 723 O O . LYS A 1 90 ? -9.210 1.048 18.357 1.00 95.38 90 LYS A O 1
ATOM 728 N N . LYS A 1 91 ? -10.209 2.602 17.061 1.00 94.69 91 LYS A N 1
ATOM 729 C CA . LYS A 1 91 ? -10.653 3.482 18.159 1.00 94.69 91 LYS A CA 1
ATOM 730 C C . LYS A 1 91 ? -11.729 2.807 19.013 1.00 94.69 91 LYS A C 1
ATOM 732 O O . LYS A 1 91 ? -11.506 2.627 20.210 1.00 94.69 91 LYS A O 1
ATOM 737 N N . ALA A 1 92 ? -12.786 2.287 18.391 1.00 94.62 92 ALA A N 1
ATOM 738 C CA . ALA A 1 92 ? -13.867 1.570 19.064 1.00 94.62 92 ALA A CA 1
ATOM 739 C C . ALA A 1 92 ? -13.347 0.368 19.873 1.00 94.62 92 ALA A C 1
ATOM 741 O O . ALA A 1 92 ? -13.711 0.181 21.033 1.00 94.62 92 ALA A O 1
ATOM 742 N N . LYS A 1 93 ? -12.403 -0.415 19.327 1.00 95.12 93 LYS A N 1
ATOM 743 C CA . LYS A 1 93 ? -11.772 -1.527 20.063 1.00 95.12 93 LYS A CA 1
ATOM 744 C C . LYS A 1 93 ? -10.993 -1.051 21.295 1.00 95.12 93 LYS A C 1
ATOM 746 O O . LYS A 1 93 ? -11.008 -1.721 22.333 1.00 95.12 93 LYS A O 1
ATOM 751 N N . LYS A 1 94 ? -10.294 0.087 21.202 1.00 95.12 94 LYS A N 1
ATOM 752 C CA . LYS A 1 94 ? -9.575 0.683 22.343 1.00 95.12 94 LYS A CA 1
ATOM 753 C C . LYS A 1 94 ? -10.551 1.168 23.416 1.00 95.12 94 LYS A C 1
ATOM 755 O O . LYS A 1 94 ? -10.323 0.888 24.593 1.00 95.12 94 LYS A O 1
ATOM 760 N N . GLU A 1 95 ? -11.624 1.844 23.025 1.00 94.31 95 GLU A N 1
ATOM 761 C CA . GLU A 1 95 ? -12.661 2.349 23.933 1.00 94.31 95 GLU A CA 1
ATOM 762 C C . GLU A 1 95 ? -13.422 1.213 24.615 1.00 94.31 95 GLU A C 1
ATOM 764 O O . GLU A 1 95 ? -13.479 1.175 25.843 1.00 94.31 95 GLU A O 1
ATOM 769 N N . ALA A 1 96 ? -13.865 0.203 23.864 1.00 94.31 96 ALA A N 1
ATOM 770 C CA . ALA A 1 96 ? -14.508 -0.987 24.418 1.00 94.31 96 ALA A CA 1
ATOM 771 C C . ALA A 1 96 ? -13.610 -1.706 25.442 1.00 94.31 96 ALA A C 1
ATOM 773 O O . ALA A 1 96 ? -14.073 -2.147 26.498 1.00 94.31 96 ALA A O 1
ATOM 774 N N . LYS A 1 97 ? -12.295 -1.787 25.185 1.00 95.06 97 LYS A N 1
ATOM 775 C CA . LYS A 1 97 ? -11.332 -2.360 26.142 1.00 95.06 97 LYS A CA 1
ATOM 776 C C . LYS A 1 97 ? -11.212 -1.516 27.416 1.00 95.06 97 LYS A C 1
ATOM 778 O O . LYS A 1 97 ? -11.106 -2.091 28.504 1.00 95.06 97 LYS A O 1
ATOM 783 N N . LYS A 1 98 ? -11.223 -0.182 27.305 1.00 94.44 98 LYS A N 1
ATOM 784 C CA . LYS A 1 98 ? -11.215 0.731 28.462 1.00 94.44 98 LYS A CA 1
ATOM 785 C C . LYS A 1 98 ? -12.504 0.591 29.276 1.00 94.44 98 LYS A C 1
ATOM 787 O O . LYS A 1 98 ? -12.417 0.275 30.463 1.00 94.44 98 LYS A O 1
ATOM 792 N N . ALA A 1 99 ? -13.666 0.663 28.629 1.00 93.06 99 ALA A N 1
ATOM 793 C CA . ALA A 1 99 ? -14.973 0.501 29.264 1.00 93.06 99 ALA A CA 1
ATOM 794 C C . ALA A 1 99 ? -15.111 -0.863 29.969 1.00 93.06 99 ALA A C 1
ATOM 796 O O . ALA A 1 99 ? -15.530 -0.948 31.126 1.00 93.06 99 ALA A O 1
ATOM 797 N N . LYS A 1 100 ? -14.655 -1.958 29.341 1.00 94.75 100 LYS A N 1
ATOM 798 C CA . LYS A 1 100 ? -14.638 -3.294 29.969 1.00 94.75 100 LYS A CA 1
ATOM 799 C C . LYS A 1 100 ? -13.735 -3.354 31.210 1.00 94.75 100 LYS A C 1
ATOM 801 O O . LYS A 1 100 ? -14.032 -4.066 32.171 1.00 94.75 100 LYS A O 1
ATOM 806 N N . LYS A 1 101 ? -12.621 -2.614 31.220 1.00 94.50 101 LYS A N 1
ATOM 807 C CA . LYS A 1 101 ? -11.723 -2.532 32.384 1.00 94.50 101 LYS A CA 1
ATOM 808 C C . LYS A 1 101 ? -12.355 -1.724 33.518 1.00 94.50 101 LYS A C 1
ATOM 810 O O . LYS A 1 101 ? -12.229 -2.122 34.677 1.00 94.50 101 LYS A O 1
ATOM 815 N N . GLU A 1 102 ? -13.024 -0.624 33.202 1.00 92.50 102 GLU A N 1
ATOM 816 C CA . GLU A 1 102 ? -13.696 0.237 34.181 1.00 92.50 102 GLU A CA 1
ATOM 817 C C . GLU A 1 102 ? -14.901 -0.450 34.816 1.00 92.50 102 GLU A C 1
ATOM 819 O O . GLU A 1 102 ? -14.968 -0.534 36.041 1.00 92.50 102 GLU A O 1
ATOM 824 N N . THR A 1 103 ? -15.767 -1.066 34.015 1.00 91.88 103 THR A N 1
ATOM 825 C CA . THR A 1 103 ? -16.898 -1.866 34.515 1.00 91.88 103 THR A CA 1
ATOM 826 C C . THR A 1 103 ? -16.431 -3.013 35.414 1.00 91.88 103 THR A C 1
ATOM 828 O O . THR A 1 103 ? -16.976 -3.214 36.500 1.00 91.88 103 THR A O 1
ATOM 831 N N . LYS A 1 104 ? -15.355 -3.730 35.047 1.00 93.75 104 LYS A N 1
ATOM 832 C CA . LYS A 1 104 ? -14.767 -4.776 35.907 1.00 93.75 104 LYS A CA 1
ATOM 833 C C . LYS A 1 104 ? -14.235 -4.210 37.229 1.00 93.75 104 LYS A C 1
ATOM 835 O O . LYS A 1 104 ? -14.374 -4.853 38.272 1.00 93.75 104 LYS A O 1
ATOM 840 N N . LYS A 1 105 ? -13.625 -3.019 37.211 1.00 92.94 105 LYS A N 1
ATOM 841 C CA . LYS A 1 105 ? -13.168 -2.332 38.432 1.00 92.94 105 LYS A CA 1
ATOM 842 C C . LYS A 1 105 ? -14.347 -1.897 39.306 1.00 92.94 105 LYS A C 1
ATOM 844 O O . LYS A 1 105 ? -14.285 -2.122 40.513 1.00 92.94 105 LYS A O 1
ATOM 849 N N . ALA A 1 106 ? -15.397 -1.327 38.717 1.00 91.50 106 ALA A N 1
ATOM 850 C CA . ALA A 1 106 ? -16.605 -0.896 39.419 1.00 91.50 106 ALA A CA 1
ATOM 851 C C . ALA A 1 106 ? -17.295 -2.081 40.112 1.00 91.50 106 ALA A C 1
ATOM 853 O O . ALA A 1 106 ? -17.427 -2.065 41.335 1.00 91.50 106 ALA A O 1
ATOM 854 N N . LYS A 1 107 ? -17.553 -3.177 39.381 1.00 92.88 107 LYS A N 1
ATOM 855 C CA . LYS A 1 107 ? -18.112 -4.421 39.947 1.00 92.88 107 LYS A CA 1
ATOM 856 C C . LYS A 1 107 ? -17.273 -4.972 41.107 1.00 92.88 107 LYS A C 1
ATOM 858 O O . LYS A 1 107 ? -17.806 -5.441 42.110 1.00 92.88 107 LYS A O 1
ATOM 863 N N . LYS A 1 108 ? -15.936 -4.899 41.015 1.00 92.31 108 LYS A N 1
ATOM 864 C CA . LYS A 1 108 ? -15.043 -5.336 42.106 1.00 92.31 108 LYS A CA 1
ATOM 865 C C . LYS A 1 108 ? -15.144 -4.431 43.341 1.00 92.31 108 LYS A C 1
ATOM 867 O O . LYS A 1 108 ? -15.041 -4.940 44.456 1.00 92.31 108 LYS A O 1
ATOM 872 N N . LYS A 1 109 ? -15.308 -3.114 43.166 1.00 91.25 109 LYS A N 1
ATOM 873 C CA . LYS A 1 109 ? -15.507 -2.169 44.280 1.00 91.25 109 LYS A CA 1
ATOM 874 C C . LYS A 1 109 ? -16.857 -2.397 44.957 1.00 91.25 109 LYS A C 1
ATOM 876 O O . LYS A 1 109 ? -16.893 -2.519 46.176 1.00 91.25 109 LYS A O 1
ATOM 881 N N . GLU A 1 110 ? -17.918 -2.548 44.176 1.00 91.06 110 GLU A N 1
ATOM 882 C CA . GLU A 1 110 ? -19.267 -2.819 44.677 1.00 91.06 110 GLU A CA 1
ATOM 883 C C . GLU A 1 110 ? -19.321 -4.120 45.488 1.00 91.06 110 GLU A C 1
ATOM 885 O O . 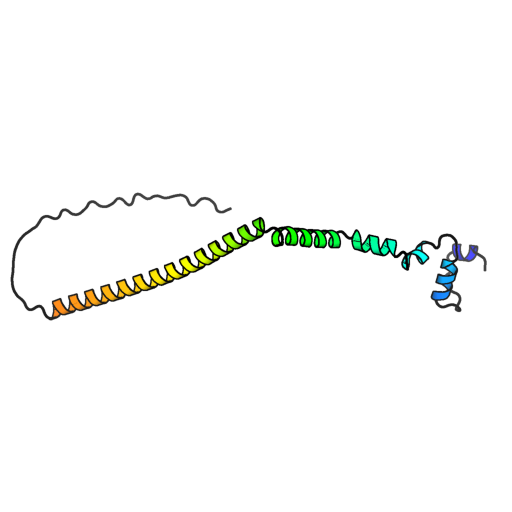GLU A 1 110 ? -19.737 -4.107 46.643 1.00 91.06 110 GLU A O 1
ATOM 890 N N . LYS A 1 111 ? -18.753 -5.218 44.966 1.00 92.12 111 LYS A N 1
ATOM 891 C CA . LYS A 1 111 ? -18.664 -6.491 45.704 1.00 92.12 111 LYS A CA 1
ATOM 892 C C . LYS A 1 111 ? -17.898 -6.358 47.028 1.00 92.12 111 LYS A C 1
ATOM 894 O O . LYS A 1 111 ? -18.247 -7.002 48.014 1.00 92.12 111 LYS A O 1
ATOM 899 N N . LYS A 1 112 ? -16.850 -5.523 47.075 1.00 91.25 112 LYS A N 1
ATOM 900 C CA . LYS A 1 112 ? -16.115 -5.239 48.321 1.00 91.25 112 LYS A CA 1
ATOM 901 C C . LYS A 1 112 ? -16.964 -4.447 49.317 1.00 91.25 112 LYS A C 1
ATOM 903 O O . LYS A 1 112 ? -16.918 -4.760 50.502 1.00 91.25 112 LYS A O 1
ATOM 908 N N . LEU A 1 113 ? -17.715 -3.448 48.853 1.00 90.06 113 LEU A N 1
ATOM 909 C CA . LEU A 1 113 ? -18.614 -2.656 49.696 1.00 90.06 113 LEU A CA 1
ATOM 910 C C . LEU A 1 113 ? -19.759 -3.511 50.246 1.00 90.06 113 LEU A C 1
ATOM 912 O O . LEU A 1 113 ? -20.020 -3.463 51.443 1.00 90.06 113 LEU A O 1
ATOM 916 N N . ALA A 1 114 ? -20.363 -4.360 49.412 1.00 89.81 114 ALA A N 1
ATOM 917 C CA . ALA A 1 114 ? -21.385 -5.313 49.838 1.00 89.81 114 ALA A CA 1
ATOM 918 C C . ALA A 1 114 ? -20.852 -6.275 50.914 1.00 89.81 114 ALA A C 1
ATOM 920 O O . ALA A 1 114 ? -21.492 -6.459 51.944 1.00 89.81 114 ALA A O 1
ATOM 921 N N . LYS A 1 115 ? -19.635 -6.818 50.735 1.00 89.62 115 LYS A N 1
ATOM 922 C CA . LYS A 1 115 ? -19.004 -7.687 51.744 1.00 89.62 115 LYS A CA 1
ATOM 923 C C . LYS A 1 115 ? -18.712 -6.951 53.058 1.00 89.62 115 LYS A C 1
ATOM 925 O O . LYS A 1 115 ? -18.874 -7.540 54.121 1.00 89.62 115 LYS A O 1
ATOM 930 N N . LYS A 1 116 ? -18.292 -5.680 53.001 1.00 87.38 116 LYS A N 1
ATOM 931 C CA . LYS A 1 116 ? -18.096 -4.855 54.205 1.00 87.38 116 LYS A CA 1
ATOM 932 C C . LYS A 1 116 ? -19.416 -4.620 54.942 1.00 87.38 116 LYS A C 1
ATOM 934 O O . LYS A 1 116 ? -19.471 -4.905 56.130 1.00 87.38 116 LYS A O 1
ATOM 939 N N . LYS A 1 117 ? -20.473 -4.210 54.231 1.00 84.56 117 LYS A N 1
ATOM 940 C CA . LYS A 1 117 ? -21.812 -4.016 54.815 1.00 84.56 117 LYS A CA 1
ATOM 941 C C . LYS A 1 117 ? -22.380 -5.302 55.419 1.00 84.56 117 LYS A C 1
ATOM 943 O O . LYS A 1 117 ? -22.976 -5.254 56.484 1.00 84.56 117 LYS A O 1
ATOM 948 N N . ALA A 1 118 ? -22.182 -6.452 54.772 1.00 84.69 118 ALA A N 1
ATOM 949 C CA . ALA A 1 118 ? -22.606 -7.742 55.318 1.00 84.69 118 ALA A CA 1
ATOM 950 C C . ALA A 1 118 ? -21.869 -8.086 56.623 1.00 84.69 118 ALA A C 1
ATOM 952 O O . ALA A 1 118 ? -22.498 -8.521 57.581 1.00 84.69 118 ALA A O 1
ATOM 953 N N . LYS A 1 119 ? -20.553 -7.834 56.686 1.00 83.75 119 LYS A N 1
ATOM 954 C CA . LYS A 1 119 ? -19.759 -8.049 57.905 1.00 83.75 119 LYS A CA 1
ATOM 955 C C . LYS A 1 119 ? -20.168 -7.099 59.035 1.00 83.75 119 LYS A C 1
ATOM 957 O O . LYS A 1 119 ? -20.206 -7.509 60.183 1.00 83.75 119 LYS A O 1
ATOM 962 N N . GLU A 1 120 ? -20.481 -5.849 58.713 1.00 78.12 120 GLU A N 1
ATOM 963 C CA . GLU A 1 120 ? -20.945 -4.852 59.684 1.00 78.12 120 GLU A CA 1
ATOM 964 C C . GLU A 1 120 ? -22.340 -5.188 60.227 1.00 78.12 120 GLU A C 1
ATOM 966 O O . GLU A 1 120 ? -22.564 -5.107 61.428 1.00 78.12 120 GLU A O 1
ATOM 971 N N . ARG A 1 121 ? -23.251 -5.677 59.374 1.00 76.25 121 ARG A N 1
ATOM 972 C CA . ARG A 1 121 ? -24.553 -6.213 59.809 1.00 76.25 121 ARG A CA 1
ATOM 973 C C . ARG A 1 121 ? -24.419 -7.440 60.713 1.00 76.25 121 ARG A C 1
ATOM 975 O O . ARG A 1 121 ? -25.196 -7.572 61.641 1.00 76.25 121 ARG A O 1
ATOM 982 N N . GLN A 1 122 ? -23.437 -8.308 60.462 1.00 73.62 122 GLN A N 1
ATOM 983 C CA . GLN A 1 122 ? -23.128 -9.439 61.348 1.00 73.62 122 GLN A CA 1
ATOM 984 C C . GLN A 1 122 ? -22.461 -9.013 62.663 1.00 73.62 122 GLN A C 1
ATOM 986 O O . GLN A 1 122 ? -22.552 -9.742 63.638 1.00 73.62 122 GLN A O 1
ATOM 991 N N . ALA A 1 123 ? -21.775 -7.867 62.693 1.00 69.75 123 ALA A N 1
ATOM 992 C CA . ALA A 1 123 ? -21.111 -7.360 63.893 1.00 69.75 123 ALA A CA 1
ATOM 993 C C . ALA A 1 123 ? -22.043 -6.527 64.794 1.00 69.75 123 ALA A C 1
ATOM 995 O O . ALA A 1 123 ? -21.828 -6.492 65.997 1.00 69.75 123 ALA A O 1
ATOM 996 N N . ASN A 1 124 ? -23.061 -5.878 64.215 1.00 64.94 124 ASN A N 1
ATOM 997 C CA . ASN A 1 124 ? -24.040 -5.037 64.922 1.00 64.94 124 ASN A CA 1
ATOM 998 C C . ASN A 1 124 ? -25.411 -5.723 65.123 1.00 64.94 124 ASN A C 1
ATOM 1000 O O . ASN A 1 124 ? -26.360 -5.074 65.553 1.00 64.94 124 ASN A O 1
ATOM 1004 N N . GLY A 1 125 ? -25.542 -6.998 64.745 1.00 48.88 125 GLY A N 1
ATOM 1005 C CA . GLY A 1 125 ? -26.764 -7.790 64.880 1.00 48.88 125 GLY A CA 1
ATOM 1006 C C . GLY A 1 125 ? -26.746 -8.613 66.159 1.00 48.88 125 GLY A C 1
ATOM 1007 O O . GLY A 1 125 ? -26.236 -9.732 66.160 1.00 48.88 125 GLY A O 1
ATOM 1008 N N . ASP A 1 126 ? -27.287 -8.006 67.210 1.00 44.28 126 ASP A N 1
ATOM 1009 C CA . ASP A 1 126 ? -27.693 -8.607 68.476 1.00 44.28 126 ASP A CA 1
ATOM 1010 C C . ASP A 1 126 ? -28.702 -9.752 68.262 1.00 44.28 126 ASP A C 1
ATOM 1012 O O . ASP A 1 126 ? -29.353 -9.858 67.216 1.00 44.28 126 ASP A O 1
ATOM 1016 N N . ALA A 1 127 ? -28.785 -10.634 69.249 1.00 50.53 127 ALA A N 1
ATOM 1017 C CA . ALA A 1 127 ? -29.616 -11.819 69.240 1.00 50.53 127 ALA A CA 1
ATOM 1018 C C . ALA A 1 127 ? -31.096 -11.438 69.365 1.00 50.53 127 ALA A C 1
ATOM 1020 O O . ALA A 1 127 ? -31.503 -10.940 70.406 1.00 50.53 127 ALA A O 1
ATOM 1021 N N . ASP A 1 128 ? -31.921 -11.750 68.362 1.00 38.56 128 ASP A N 1
ATOM 1022 C CA . ASP A 1 128 ? -33.334 -12.023 68.625 1.00 38.56 128 ASP A CA 1
ATOM 1023 C C . ASP A 1 128 ? -33.912 -13.049 67.633 1.00 38.56 128 ASP A C 1
ATOM 1025 O O . ASP A 1 128 ? -33.836 -12.894 66.413 1.00 38.56 128 ASP A O 1
ATOM 1029 N N . ALA A 1 129 ? -34.361 -14.147 68.246 1.00 43.59 129 ALA A N 1
ATOM 1030 C CA . ALA A 1 129 ? -35.325 -15.195 67.892 1.00 43.59 129 ALA A CA 1
ATOM 1031 C C . ALA A 1 129 ? -36.117 -15.079 66.563 1.00 43.59 129 ALA A C 1
ATOM 1033 O O . ALA A 1 129 ? -36.432 -14.002 66.089 1.00 43.59 129 ALA A O 1
ATOM 1034 N N . SER A 1 130 ? -36.631 -16.129 65.924 1.00 41.19 130 SER A N 1
ATOM 1035 C CA . SER A 1 130 ? -36.646 -17.586 66.083 1.00 41.19 130 SER A CA 1
ATOM 1036 C C . SER A 1 130 ? -37.472 -18.145 64.903 1.00 41.19 130 SER A C 1
ATOM 1038 O O . SER A 1 130 ? -38.271 -17.437 64.301 1.00 41.19 130 SER A O 1
ATOM 1040 N N . SER A 1 131 ? -37.265 -19.428 64.588 1.00 41.84 131 SER A N 1
ATOM 1041 C CA . SER A 1 131 ? -38.227 -20.384 63.998 1.00 41.84 131 SER A CA 1
ATOM 1042 C C . SER A 1 131 ? -39.162 -19.952 62.850 1.00 41.84 131 SER A C 1
ATOM 1044 O O . SER A 1 131 ? -40.151 -19.265 63.073 1.00 41.84 131 SER A O 1
ATOM 1046 N N . ALA A 1 132 ? -38.993 -20.567 61.674 1.00 36.34 132 ALA A N 1
ATOM 1047 C CA . ALA A 1 132 ? -39.899 -21.623 61.183 1.00 36.34 132 ALA A CA 1
ATOM 1048 C C . ALA A 1 132 ? -39.730 -21.883 59.671 1.00 36.34 132 ALA A C 1
ATOM 1050 O O . ALA A 1 132 ? -39.781 -20.970 58.858 1.00 36.34 132 ALA A O 1
ATOM 1051 N N . ALA A 1 133 ? -39.647 -23.175 59.340 1.00 39.31 133 ALA A N 1
ATOM 1052 C CA . ALA A 1 133 ? -40.163 -23.797 58.118 1.00 39.31 133 ALA A CA 1
ATOM 1053 C C . ALA A 1 133 ? -39.512 -23.449 56.762 1.00 39.31 133 ALA A C 1
ATOM 1055 O O . ALA A 1 133 ? -39.862 -22.487 56.090 1.00 39.31 133 ALA A O 1
ATOM 1056 N N . SER A 1 134 ? -38.686 -24.359 56.241 1.00 40.00 134 SER A N 1
ATOM 1057 C CA . SER A 1 134 ? -39.171 -25.377 55.285 1.00 40.00 134 SER A CA 1
ATOM 1058 C C . SER A 1 134 ? -38.001 -26.201 54.738 1.00 40.00 134 SER A C 1
ATOM 1060 O O . SER A 1 134 ? -37.076 -25.709 54.098 1.00 40.00 134 SER A O 1
ATOM 1062 N N . LEU A 1 135 ? -38.056 -27.488 55.063 1.00 51.09 135 LEU A N 1
ATOM 1063 C CA . LEU A 1 135 ? -37.330 -28.567 54.419 1.00 51.09 135 LEU A CA 1
ATOM 1064 C C . LEU A 1 135 ? -38.022 -28.827 53.075 1.00 51.09 135 LEU A C 1
ATOM 1066 O O . LEU A 1 135 ? -39.025 -29.514 53.094 1.00 51.09 135 LEU A O 1
ATOM 1070 N N . ASP A 1 136 ? -37.565 -28.250 51.961 1.00 50.28 136 ASP A N 1
ATOM 1071 C CA . ASP A 1 136 ? -37.912 -28.729 50.605 1.00 50.28 136 ASP A CA 1
ATOM 1072 C C . ASP A 1 136 ? -37.105 -27.982 49.528 1.00 50.28 136 ASP A C 1
ATOM 1074 O O . ASP A 1 136 ? -37.572 -27.062 48.858 1.00 50.28 136 ASP A O 1
ATOM 1078 N N . ALA A 1 137 ? -35.838 -28.361 49.365 1.00 48.56 137 ALA A N 1
ATOM 1079 C CA . ALA A 1 137 ? -35.080 -28.018 48.168 1.00 48.56 137 ALA A CA 1
ATOM 1080 C C . ALA A 1 137 ? -34.301 -29.255 47.723 1.00 48.56 137 ALA A C 1
ATOM 1082 O O . ALA A 1 137 ? -33.213 -29.533 48.232 1.00 48.56 137 ALA A O 1
ATOM 1083 N N . GLU A 1 138 ? -34.891 -30.012 46.795 1.00 53.75 138 GLU A N 1
ATOM 1084 C CA . GLU A 1 138 ? -34.191 -31.054 46.043 1.00 53.75 138 GLU A CA 1
ATOM 1085 C C . GLU A 1 138 ? -32.851 -30.519 45.500 1.00 53.75 138 GLU A C 1
ATOM 1087 O O . GLU A 1 138 ? -32.789 -29.393 44.987 1.00 53.75 138 GLU A O 1
ATOM 1092 N N . PRO A 1 139 ? -31.762 -31.305 45.569 1.00 66.12 139 PRO A N 1
ATOM 1093 C CA . PRO A 1 139 ? -30.519 -30.930 44.915 1.00 66.12 139 PRO A CA 1
ATOM 1094 C C . PRO A 1 139 ? -30.691 -30.991 43.384 1.00 66.12 139 PRO A C 1
ATOM 1096 O O . PRO A 1 139 ? -31.243 -31.965 42.871 1.00 66.12 139 PRO A O 1
ATOM 1099 N N . PRO A 1 140 ? -30.189 -30.002 42.619 1.00 67.75 140 PRO A N 1
ATOM 1100 C CA . PRO A 1 140 ? -30.238 -30.065 41.162 1.00 67.75 140 PRO A CA 1
ATOM 1101 C C . PRO A 1 140 ? -29.392 -31.245 40.646 1.00 67.75 140 PRO A C 1
ATOM 1103 O O . PRO A 1 140 ? -28.339 -31.537 41.226 1.00 67.75 140 PRO A O 1
ATOM 1106 N N . PRO A 1 141 ? -29.797 -31.909 39.545 1.00 69.44 141 PRO A N 1
ATOM 1107 C CA . PRO A 1 141 ? -29.066 -33.056 39.020 1.00 69.44 141 PRO A CA 1
ATOM 1108 C C . PRO A 1 141 ? -27.657 -32.647 38.558 1.00 69.44 141 PRO A C 1
ATOM 1110 O O . PRO A 1 141 ? -27.463 -31.525 38.071 1.00 69.44 141 PRO A O 1
ATOM 1113 N N . PRO A 1 142 ? -26.656 -33.542 38.669 1.00 61.28 142 PRO A N 1
ATOM 1114 C CA . PRO A 1 142 ? -25.311 -33.256 38.195 1.00 61.28 142 PRO A CA 1
ATOM 1115 C C . P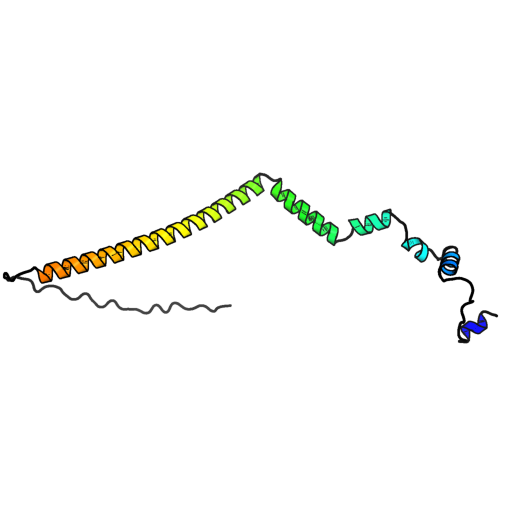RO A 1 142 ? -25.340 -33.055 36.678 1.00 61.28 142 PRO A C 1
ATOM 1117 O O . PRO A 1 142 ? -25.685 -33.966 35.926 1.00 61.28 142 PRO A O 1
ATOM 1120 N N . SER A 1 143 ? -24.956 -31.861 36.216 1.00 57.69 143 SER A N 1
ATOM 1121 C CA . SER A 1 143 ? -24.726 -31.638 34.794 1.00 57.69 143 SER A CA 1
ATOM 1122 C C . SER A 1 143 ? -23.564 -32.520 34.353 1.00 57.69 143 SER A C 1
ATOM 1124 O O . SER A 1 143 ? -22.418 -32.386 34.792 1.00 57.69 143 SER A O 1
ATOM 1126 N N . SER A 1 144 ? -23.888 -33.477 33.495 1.00 53.62 144 SER A N 1
ATOM 1127 C CA . SER A 1 144 ? -22.926 -34.292 32.783 1.00 53.62 144 SER A CA 1
ATOM 1128 C C . SER A 1 144 ? -21.991 -33.360 32.015 1.00 53.62 144 SER A C 1
ATOM 1130 O O . SER A 1 144 ? -22.354 -32.759 31.006 1.00 53.62 144 SER A O 1
ATOM 1132 N N . ARG A 1 145 ? -20.744 -33.243 32.484 1.00 56.47 145 ARG A N 1
ATOM 1133 C CA . ARG A 1 145 ? -19.624 -32.858 31.622 1.00 56.47 145 ARG A CA 1
ATOM 1134 C C . ARG A 1 145 ? -19.429 -33.991 30.623 1.00 56.47 145 ARG A C 1
ATOM 1136 O O . ARG A 1 145 ? -18.582 -34.860 30.809 1.00 56.47 145 ARG A O 1
ATOM 1143 N N . ARG A 1 146 ? -20.266 -34.003 29.590 1.00 49.78 146 ARG A N 1
ATOM 1144 C CA . ARG A 1 146 ? -20.017 -34.757 28.373 1.00 49.78 146 ARG A CA 1
ATOM 1145 C C . ARG A 1 146 ? -18.876 -34.033 27.674 1.00 49.78 146 ARG A C 1
ATOM 1147 O O . ARG A 1 146 ? -19.018 -32.871 27.307 1.00 49.78 146 ARG A O 1
ATOM 1154 N N . GLY A 1 147 ? -17.715 -34.678 27.640 1.00 52.94 147 GLY A N 1
ATOM 1155 C CA . GLY A 1 147 ? -16.552 -34.176 26.932 1.00 52.94 147 GLY A CA 1
ATOM 1156 C C . GLY A 1 147 ? -16.890 -33.984 25.462 1.00 52.94 147 GLY A C 1
ATOM 1157 O O . GLY A 1 147 ? -17.219 -34.944 24.774 1.00 52.94 147 GLY A O 1
ATOM 1158 N N . GLU A 1 148 ? -16.810 -32.742 25.004 1.00 52.41 148 GLU A N 1
ATOM 1159 C CA . GLU A 1 148 ? -16.576 -32.435 23.601 1.00 52.41 148 GLU A CA 1
ATOM 1160 C C . GLU A 1 148 ? -15.063 -32.269 23.455 1.00 52.41 148 GLU A C 1
ATOM 1162 O O . GLU A 1 148 ? -14.488 -31.197 23.657 1.00 52.41 148 GLU A O 1
ATOM 1167 N N . GLU A 1 149 ? -14.397 -33.394 23.194 1.00 57.19 149 GLU A N 1
ATOM 1168 C CA . GLU A 1 149 ? -13.138 -33.392 22.462 1.00 57.19 149 GLU A CA 1
ATOM 1169 C C . GLU A 1 149 ? -13.452 -32.929 21.035 1.00 57.19 149 GLU A C 1
ATOM 1171 O O . GLU A 1 149 ? -13.723 -33.738 20.155 1.00 57.19 149 GLU A O 1
ATOM 1176 N N . GLU A 1 150 ? -13.458 -31.616 20.803 1.00 56.81 150 GLU A N 1
ATOM 1177 C CA . GLU A 1 150 ? -13.357 -31.093 19.443 1.00 56.81 150 GLU A CA 1
ATOM 1178 C C . GLU A 1 150 ? -11.881 -30.947 19.066 1.00 56.81 150 GLU A C 1
ATOM 1180 O O . GLU A 1 150 ? -11.113 -30.141 19.602 1.00 56.81 150 GLU A O 1
ATOM 1185 N N . GLU A 1 151 ? -11.518 -31.833 18.148 1.00 55.06 151 GLU A N 1
ATOM 1186 C CA . GLU A 1 151 ? -10.302 -31.952 17.367 1.00 55.06 151 GLU A CA 1
ATOM 1187 C C . GLU A 1 151 ? -9.484 -30.662 17.203 1.00 55.06 151 GLU A C 1
ATOM 1189 O O . GLU A 1 151 ? -9.855 -29.696 16.530 1.00 55.06 151 GLU A O 1
ATOM 1194 N N . ARG A 1 152 ? -8.252 -30.693 17.719 1.00 57.03 152 ARG A N 1
ATOM 1195 C CA . ARG A 1 152 ? -7.188 -29.824 17.209 1.00 57.03 152 ARG A CA 1
ATOM 1196 C C . ARG A 1 152 ? -6.776 -30.335 15.829 1.00 57.03 152 ARG A C 1
ATOM 1198 O O . ARG A 1 152 ? -5.951 -31.238 15.732 1.00 57.03 152 ARG A O 1
ATOM 1205 N N . GLY A 1 153 ? -7.324 -29.728 14.780 1.00 65.38 153 GLY A N 1
ATOM 1206 C CA . GLY A 1 153 ? -6.862 -29.935 13.407 1.00 65.38 153 GLY A CA 1
ATOM 1207 C C . GLY A 1 153 ? -5.363 -29.616 13.230 1.00 65.38 153 GLY A C 1
ATOM 1208 O O . GLY A 1 153 ? -4.794 -28.827 14.000 1.00 65.38 153 GLY A O 1
ATOM 1209 N N . PRO A 1 154 ? -4.698 -30.222 12.229 1.00 69.00 154 PRO A N 1
ATOM 1210 C CA . PRO A 1 154 ? -3.252 -30.142 12.076 1.00 69.00 154 PRO A CA 1
ATOM 1211 C C . PRO A 1 154 ? -2.829 -28.735 11.650 1.00 69.00 154 PRO A C 1
ATOM 1213 O O . PRO A 1 154 ? -3.353 -28.161 10.695 1.00 69.00 154 PRO A O 1
ATOM 1216 N N . ARG A 1 155 ? -1.839 -28.182 12.353 1.00 63.22 155 ARG A N 1
ATOM 1217 C CA . ARG A 1 155 ? -1.139 -26.972 11.914 1.00 63.22 155 ARG A CA 1
ATOM 1218 C C . ARG A 1 155 ? -0.254 -27.339 10.722 1.00 63.22 155 ARG A C 1
ATOM 1220 O O . ARG A 1 155 ? 0.654 -28.150 10.883 1.00 63.22 155 ARG A O 1
ATOM 1227 N N . ARG A 1 156 ? -0.554 -26.766 9.556 1.00 60.84 156 ARG A N 1
ATOM 1228 C CA . ARG A 1 156 ? 0.389 -26.645 8.437 1.00 60.84 156 ARG A CA 1
ATOM 1229 C C . ARG A 1 156 ? 1.270 -25.421 8.639 1.00 60.84 156 ARG A C 1
ATOM 1231 O O . ARG A 1 156 ? 0.748 -24.425 9.193 1.00 60.84 156 ARG A O 1
#

Secondary structure (DSSP, 8-state):
--THHHHTT------SS--HHHHHHHHHTSTTTHHHHTTT--HHHHHHHHHS-HHHHHHHHHHHHHHHHHS-HHHHHHHHHHHHHHHHHHHHHHHHHHHHHHHHHHHHHHHHHHHHHHHHHHHS-------------PPPPP--------------

Radius of gyration: 47.16 Å; Cα contacts (8 Å, |Δi|>4): 20; chains: 1; bounding box: 103×46×111 Å

Foldseek 3Di:
DDPVVVVVPDDDDDDPDDDPVVVLVVCCPDPPNVVSVVPDDPPVVVVCCCCVVVVNVVVVVVVVVVCVQVVPVVNVVVVVVVVVVVVVVVVVVVVVVVVVVVVVVVVVVVVVVVVVVVVVCVVPDDDDDDDDDDDDDDDDDDPDPPDDPDDPDDDD

pLDDT: mean 76.54, std 17.62, range [36.34, 96.62]